Protein AF-X0WY25-F1 (afdb_monomer_lite)

Sequence (128 aa):
AGANDGMGADTLIIDNG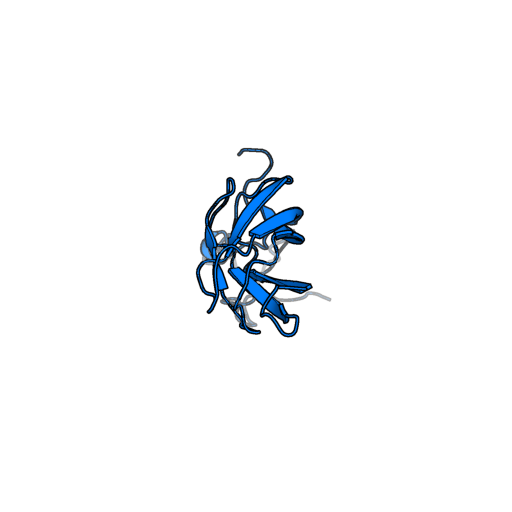GAGENVATNLATTGGSGTGCTVNIDSTDTNGVVTSVSVNQPGKNYSPGDILTITGGTGGGARVQITGLSVNPPTLQQAIVFVAPPQGEWFPVVVDYVLLTGTTVTDLIAGK

Structure (mmCIF, N/CA/C/O backbone):
data_AF-X0WY25-F1
#
_entry.id   AF-X0WY25-F1
#
loop_
_atom_site.group_PDB
_atom_site.id
_atom_site.type_symbol
_atom_site.label_atom_id
_atom_site.label_alt_id
_atom_site.label_comp_id
_atom_site.label_asym_id
_atom_site.label_entity_id
_atom_site.label_seq_id
_atom_site.pdbx_PDB_ins_code
_atom_site.Cartn_x
_atom_site.Cartn_y
_atom_site.Cartn_z
_atom_site.occupancy
_atom_site.B_iso_or_equiv
_atom_site.auth_seq_id
_atom_site.auth_comp_id
_atom_site.auth_asym_id
_atom_site.auth_atom_id
_atom_site.pdbx_PDB_model_num
ATOM 1 N N . ALA A 1 1 ? -11.645 18.041 10.932 1.00 47.53 1 ALA A N 1
ATOM 2 C CA . ALA A 1 1 ? -11.088 16.926 10.151 1.00 47.53 1 ALA A CA 1
ATOM 3 C C . ALA A 1 1 ? -11.253 17.269 8.678 1.00 47.53 1 ALA A C 1
ATOM 5 O O . ALA A 1 1 ? -12.337 17.704 8.301 1.00 47.53 1 ALA A O 1
ATOM 6 N N . GLY A 1 2 ? -10.184 17.197 7.879 1.00 53.25 2 GLY A N 1
ATOM 7 C CA . GLY A 1 2 ? -10.321 17.271 6.420 1.00 53.25 2 GLY A CA 1
ATOM 8 C C . GLY A 1 2 ? -11.093 16.052 5.909 1.00 53.25 2 GLY A C 1
ATOM 9 O O . GLY A 1 2 ? -11.217 15.068 6.633 1.00 53.25 2 GLY A O 1
ATOM 10 N N . ALA A 1 3 ? -11.600 16.108 4.679 1.00 60.59 3 ALA A N 1
ATOM 11 C CA . ALA A 1 3 ? -12.437 15.050 4.100 1.00 60.59 3 ALA A CA 1
ATOM 12 C C . ALA A 1 3 ? -11.791 13.644 4.092 1.00 60.59 3 ALA A C 1
ATOM 14 O O . ALA A 1 3 ? -12.513 12.663 3.965 1.00 60.59 3 ALA A O 1
ATOM 15 N N . ASN A 1 4 ? -10.468 13.545 4.282 1.00 69.00 4 ASN A N 1
ATOM 16 C CA . ASN A 1 4 ? -9.700 12.305 4.134 1.00 69.00 4 ASN A CA 1
ATOM 17 C C . ASN A 1 4 ? -9.032 11.825 5.43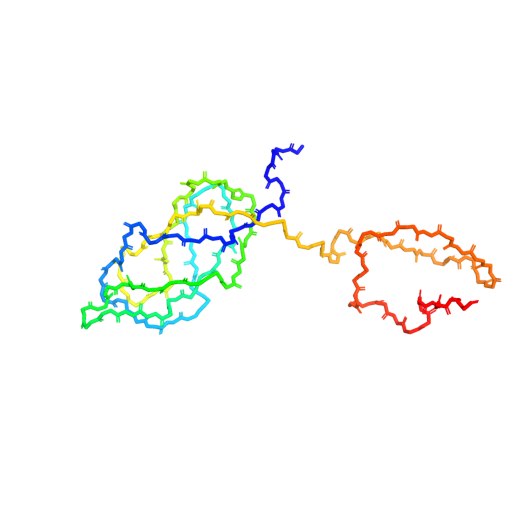9 1.00 69.00 4 ASN A C 1
ATOM 19 O O . ASN A 1 4 ? -8.122 10.998 5.394 1.00 69.00 4 ASN A O 1
ATOM 23 N N . ASP A 1 5 ? -9.432 12.356 6.600 1.00 74.69 5 ASP A N 1
ATOM 24 C CA . ASP A 1 5 ? -8.854 11.948 7.887 1.00 74.69 5 ASP A CA 1
ATOM 25 C C . ASP A 1 5 ? -9.123 10.455 8.149 1.00 74.69 5 ASP A C 1
ATOM 27 O O . ASP A 1 5 ? -10.271 10.019 8.227 1.00 74.69 5 ASP A O 1
ATOM 31 N N . GLY A 1 6 ? -8.060 9.652 8.223 1.00 81.25 6 GLY A N 1
ATOM 32 C CA . GLY A 1 6 ? -8.150 8.197 8.387 1.00 81.25 6 GLY A CA 1
ATOM 33 C C . GLY A 1 6 ? -8.359 7.393 7.098 1.00 81.25 6 GLY A C 1
ATOM 34 O O . GLY A 1 6 ? -8.433 6.165 7.178 1.00 81.25 6 GLY A O 1
ATOM 35 N N . MET A 1 7 ? -8.393 8.034 5.925 1.00 91.56 7 MET A N 1
ATOM 36 C CA . MET A 1 7 ? -8.431 7.329 4.640 1.00 91.56 7 MET A CA 1
ATOM 37 C C . MET A 1 7 ? -7.033 6.867 4.221 1.00 91.56 7 MET A C 1
ATOM 39 O O . MET A 1 7 ? -6.087 7.657 4.205 1.00 91.56 7 MET A O 1
ATOM 43 N N . GLY A 1 8 ? -6.899 5.589 3.886 1.00 95.69 8 GLY A N 1
ATOM 44 C CA . GLY A 1 8 ? -5.685 4.999 3.334 1.00 95.69 8 GLY A CA 1
ATOM 45 C C . GLY A 1 8 ? -5.837 4.635 1.855 1.00 95.69 8 GLY A C 1
ATOM 46 O O . GLY A 1 8 ? -6.943 4.637 1.311 1.00 95.69 8 GLY A O 1
ATOM 47 N N . ALA A 1 9 ? -4.714 4.338 1.204 1.00 97.12 9 ALA A N 1
ATOM 48 C CA . ALA A 1 9 ? -4.669 3.841 -0.165 1.00 97.12 9 ALA A CA 1
ATOM 49 C C . ALA A 1 9 ? -5.379 2.485 -0.275 1.00 97.12 9 ALA A C 1
ATOM 51 O O . ALA A 1 9 ? -5.168 1.611 0.562 1.00 97.12 9 ALA A O 1
ATOM 52 N N . ASP A 1 10 ? -6.181 2.304 -1.319 1.00 96.56 10 ASP A N 1
ATOM 53 C CA . ASP A 1 10 ? -6.912 1.056 -1.566 1.00 96.56 10 ASP A CA 1
ATOM 54 C C . ASP A 1 10 ? -6.664 0.553 -2.989 1.00 96.56 10 ASP A C 1
ATOM 56 O O . ASP A 1 10 ? -6.089 -0.510 -3.207 1.00 96.56 10 ASP A O 1
ATOM 60 N N . THR A 1 11 ? -6.994 1.382 -3.982 1.00 96.94 11 THR A N 1
ATOM 61 C CA . THR A 1 11 ? -6.738 1.069 -5.391 1.00 96.94 11 THR A CA 1
ATOM 62 C C . THR A 1 11 ? -5.566 1.884 -5.916 1.00 96.94 11 THR A C 1
ATOM 64 O O . THR A 1 11 ? -5.557 3.117 -5.825 1.00 96.94 11 THR A O 1
ATOM 67 N N . LEU A 1 12 ? -4.601 1.187 -6.512 1.00 98.25 12 LEU A N 1
ATOM 68 C CA . LEU A 1 12 ? -3.423 1.762 -7.148 1.00 98.25 12 LEU A CA 1
ATOM 69 C C . LEU A 1 12 ? -3.448 1.499 -8.651 1.00 98.25 12 LEU A C 1
ATOM 71 O O . LEU A 1 12 ? -3.856 0.429 -9.097 1.00 98.25 12 LEU A O 1
ATOM 75 N N . ILE A 1 13 ? -2.945 2.459 -9.419 1.00 98.19 13 ILE A N 1
ATOM 76 C CA . ILE A 1 13 ? -2.541 2.247 -10.809 1.00 98.19 13 ILE A CA 1
ATOM 77 C C . ILE A 1 13 ? -1.053 2.554 -10.948 1.00 98.19 13 ILE A C 1
ATOM 79 O O . ILE A 1 13 ? -0.519 3.404 -10.236 1.00 98.19 13 ILE A O 1
ATOM 83 N N . ILE A 1 14 ? -0.371 1.867 -11.859 1.00 98.31 14 ILE A N 1
ATOM 84 C CA . ILE A 1 14 ? 1.044 2.122 -12.133 1.00 98.31 14 ILE A CA 1
ATOM 85 C C . ILE A 1 14 ? 1.142 3.384 -12.998 1.00 98.31 14 ILE A C 1
ATOM 87 O O . ILE A 1 14 ? 0.683 3.390 -14.137 1.00 98.31 14 ILE A O 1
ATOM 91 N N . ASP A 1 15 ? 1.734 4.444 -12.445 1.00 98.25 15 ASP A N 1
ATOM 92 C CA . ASP A 1 15 ? 2.049 5.692 -13.162 1.00 98.25 15 ASP A CA 1
ATOM 93 C C . ASP A 1 15 ? 3.350 5.532 -13.962 1.00 98.25 15 ASP A C 1
ATOM 95 O O . ASP A 1 15 ? 3.458 5.944 -15.116 1.00 98.25 15 ASP A O 1
ATOM 99 N N . ASN A 1 16 ? 4.340 4.870 -13.355 1.00 98.06 16 ASN A N 1
ATOM 100 C CA . ASN A 1 16 ? 5.598 4.508 -13.993 1.00 98.06 16 ASN A CA 1
ATOM 101 C C . ASN A 1 16 ? 6.109 3.185 -13.413 1.00 98.06 16 ASN A C 1
ATOM 103 O O . ASN A 1 16 ? 6.254 3.060 -12.200 1.00 98.06 16 ASN A O 1
ATOM 107 N N . GLY A 1 17 ? 6.417 2.207 -14.265 1.00 97.25 17 GLY A N 1
ATOM 108 C CA . GLY A 1 17 ? 6.921 0.904 -13.825 1.00 97.25 17 GLY A CA 1
ATOM 109 C C . GLY A 1 17 ? 8.384 0.904 -13.360 1.00 97.25 17 GLY A C 1
ATOM 110 O O . GLY A 1 17 ? 8.829 -0.091 -12.800 1.00 97.25 17 GLY A O 1
ATOM 111 N N . GLY A 1 18 ? 9.137 1.988 -13.566 1.00 97.12 18 GLY A N 1
ATOM 112 C CA . GLY A 1 18 ? 10.563 2.041 -13.235 1.00 97.12 18 GLY A CA 1
ATOM 113 C C . GLY A 1 18 ? 11.404 1.082 -14.083 1.00 97.12 18 GLY A C 1
ATOM 114 O O . GLY A 1 18 ? 11.011 0.709 -15.189 1.00 97.12 18 GLY A O 1
ATOM 115 N N . ALA A 1 19 ? 12.580 0.710 -13.575 1.00 96.38 19 ALA A N 1
ATOM 116 C CA . ALA A 1 19 ? 13.446 -0.306 -14.171 1.00 96.38 19 ALA A CA 1
ATOM 117 C C . ALA A 1 19 ? 14.310 -0.992 -13.104 1.00 96.38 19 ALA A C 1
ATOM 119 O O . ALA A 1 19 ? 14.687 -0.364 -12.112 1.00 96.38 19 ALA A O 1
ATOM 120 N N . GLY A 1 20 ? 14.677 -2.256 -13.342 1.00 97.38 20 GLY A N 1
ATOM 121 C CA . GLY A 1 20 ? 15.534 -3.035 -12.437 1.00 97.38 20 GLY A CA 1
ATOM 122 C C . GLY A 1 20 ? 14.867 -3.461 -11.124 1.00 97.38 20 GLY A C 1
ATOM 123 O O . GLY A 1 20 ? 15.557 -3.849 -10.179 1.00 97.38 20 GLY A O 1
ATOM 124 N N . GLU A 1 21 ? 13.541 -3.371 -11.042 1.00 97.81 21 GLU A N 1
ATOM 125 C CA . GLU A 1 21 ? 12.785 -3.832 -9.885 1.00 97.81 21 GLU A CA 1
ATOM 126 C C . GLU A 1 21 ? 12.628 -5.356 -9.889 1.00 97.81 21 GLU A C 1
ATOM 128 O O . GLU A 1 21 ? 12.497 -5.996 -10.936 1.00 97.81 21 GLU A O 1
ATOM 133 N N . ASN A 1 22 ? 12.559 -5.923 -8.688 1.00 97.62 22 ASN A N 1
ATOM 134 C CA . ASN A 1 22 ? 12.209 -7.315 -8.444 1.00 97.62 22 ASN A CA 1
ATOM 135 C C . ASN A 1 22 ? 10.899 -7.398 -7.652 1.00 97.62 22 ASN A C 1
ATOM 137 O O . ASN A 1 22 ? 10.532 -6.470 -6.929 1.00 97.62 22 ASN A O 1
ATOM 141 N N . VAL A 1 23 ? 10.231 -8.552 -7.733 1.00 97.94 23 VAL A N 1
ATOM 142 C CA . VAL A 1 23 ? 9.112 -8.889 -6.843 1.00 97.94 23 VAL A CA 1
ATOM 143 C C . VAL A 1 23 ? 9.582 -8.808 -5.396 1.00 97.94 23 VAL A C 1
ATOM 145 O O . VAL A 1 23 ? 10.552 -9.463 -5.006 1.00 97.94 23 VAL A O 1
ATOM 148 N N . ALA A 1 24 ? 8.897 -7.988 -4.609 1.00 97.81 24 ALA A N 1
ATOM 149 C CA . ALA A 1 24 ? 9.235 -7.739 -3.220 1.00 97.81 24 ALA A CA 1
ATOM 150 C C . ALA A 1 24 ? 8.022 -7.192 -2.463 1.00 97.81 24 ALA A C 1
ATOM 152 O O . ALA A 1 24 ? 7.090 -6.641 -3.051 1.00 97.81 24 ALA A O 1
ATOM 153 N N . THR A 1 25 ? 8.042 -7.346 -1.143 1.00 98.19 25 THR A N 1
ATOM 154 C CA . THR A 1 25 ? 6.916 -7.005 -0.269 1.00 98.19 25 THR A CA 1
ATOM 155 C C . THR A 1 25 ? 7.274 -5.918 0.730 1.00 98.19 25 THR A C 1
ATOM 157 O O . THR A 1 25 ? 8.434 -5.799 1.123 1.00 98.19 25 THR A O 1
ATOM 160 N N . ASN A 1 26 ? 6.263 -5.202 1.227 1.00 97.62 26 ASN A N 1
ATOM 161 C CA . ASN A 1 26 ? 6.408 -4.180 2.267 1.00 97.62 26 ASN A CA 1
ATOM 162 C C . ASN A 1 26 ? 7.420 -3.076 1.899 1.00 97.62 26 ASN A C 1
ATOM 164 O O . ASN A 1 26 ? 8.233 -2.640 2.717 1.00 97.62 26 ASN A O 1
ATOM 168 N N . LEU A 1 27 ? 7.372 -2.623 0.649 1.00 97.88 27 LEU A N 1
ATOM 169 C CA . LEU A 1 27 ? 8.222 -1.556 0.146 1.00 97.88 27 LEU A CA 1
ATOM 170 C C . LEU A 1 27 ? 7.658 -0.212 0.591 1.00 97.88 27 LEU A C 1
ATOM 172 O O . LEU A 1 27 ? 6.491 0.102 0.345 1.00 97.88 27 LEU A O 1
ATOM 176 N N . ALA A 1 28 ? 8.495 0.586 1.247 1.00 97.75 28 ALA A N 1
ATOM 177 C CA . ALA A 1 28 ? 8.127 1.936 1.640 1.00 97.75 28 ALA A CA 1
ATOM 178 C C . ALA A 1 28 ? 7.852 2.813 0.412 1.00 97.75 28 ALA A C 1
ATOM 180 O O . ALA A 1 28 ? 8.458 2.640 -0.652 1.00 97.75 28 ALA A O 1
ATOM 181 N N . THR A 1 29 ? 6.956 3.779 0.598 1.00 97.62 29 THR A N 1
ATOM 182 C CA . THR A 1 29 ? 6.639 4.791 -0.405 1.00 97.62 29 THR A CA 1
ATOM 183 C C . THR A 1 29 ? 6.842 6.202 0.138 1.00 97.62 29 THR A C 1
ATOM 185 O O . THR A 1 29 ? 6.828 6.434 1.349 1.00 97.62 29 THR A O 1
ATOM 188 N N . THR A 1 30 ? 7.036 7.158 -0.768 1.00 97.31 30 THR A N 1
ATOM 189 C CA . THR A 1 30 ? 7.130 8.596 -0.465 1.00 97.31 30 THR A CA 1
ATOM 190 C C . THR A 1 30 ? 6.319 9.409 -1.474 1.00 97.31 30 THR A C 1
ATOM 192 O O . THR A 1 30 ? 6.059 8.933 -2.578 1.00 97.31 30 THR A O 1
ATOM 195 N N . GLY A 1 31 ? 5.932 10.637 -1.119 1.00 96.81 31 GLY A N 1
ATOM 196 C CA . GLY A 1 31 ? 5.050 11.479 -1.939 1.00 96.81 31 GLY A CA 1
ATOM 197 C C . GLY A 1 31 ? 3.586 11.432 -1.487 1.00 96.81 31 GLY A C 1
ATOM 198 O O . GLY A 1 31 ? 3.267 10.824 -0.466 1.00 96.81 31 GLY A O 1
ATOM 199 N N . GLY A 1 32 ? 2.708 12.088 -2.251 1.00 96.12 32 GLY A N 1
ATOM 200 C CA . GLY A 1 32 ? 1.287 12.260 -1.916 1.00 96.12 32 GLY A CA 1
ATOM 201 C C . GLY A 1 32 ? 1.029 13.177 -0.712 1.00 96.12 32 GLY A C 1
ATOM 202 O O . GLY A 1 32 ? 1.954 13.781 -0.164 1.00 96.12 32 GLY A O 1
ATOM 203 N N . SER A 1 33 ? -0.241 13.293 -0.302 1.00 95.50 33 SER A N 1
ATOM 204 C CA . SER A 1 33 ? -0.641 14.061 0.888 1.00 95.50 33 SER A CA 1
ATOM 205 C C . SER A 1 33 ? -0.568 13.260 2.191 1.00 95.50 33 SER A C 1
ATOM 207 O O . SER A 1 33 ? -0.535 13.845 3.274 1.00 95.50 33 SER A O 1
ATOM 209 N N . GLY A 1 34 ? -0.590 11.930 2.090 1.00 94.62 34 GLY A N 1
ATOM 210 C CA . GLY A 1 34 ? -0.635 11.014 3.225 1.00 94.62 34 GLY A CA 1
ATOM 211 C C . GLY A 1 34 ? 0.730 10.506 3.684 1.00 94.62 34 GLY A C 1
ATOM 212 O O . GLY A 1 34 ? 1.785 10.906 3.197 1.00 94.62 34 GLY A O 1
ATOM 213 N N . THR A 1 35 ? 0.707 9.587 4.649 1.00 95.00 35 THR A N 1
ATOM 214 C CA . THR A 1 35 ? 1.914 8.932 5.173 1.00 95.00 35 THR A CA 1
ATOM 215 C C . THR A 1 35 ? 1.680 7.452 5.467 1.00 95.00 35 THR A C 1
ATOM 217 O O . THR A 1 35 ? 0.553 7.016 5.712 1.00 95.00 35 THR A O 1
ATOM 220 N N . GLY A 1 36 ? 2.766 6.675 5.482 1.00 95.31 36 GLY A N 1
ATOM 221 C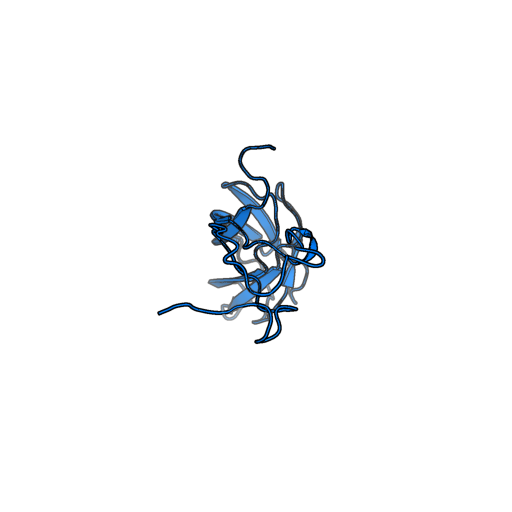 CA . GLY A 1 36 ? 2.759 5.291 5.962 1.00 95.31 36 GLY A CA 1
ATOM 222 C C . GLY A 1 36 ? 2.199 4.253 4.988 1.00 95.31 36 GLY A C 1
ATOM 223 O O . GLY A 1 36 ? 1.934 3.136 5.420 1.00 95.31 36 GLY A O 1
ATOM 224 N N . CYS A 1 37 ? 2.002 4.589 3.707 1.00 97.12 37 CYS A N 1
ATOM 225 C CA . CYS A 1 37 ? 1.670 3.581 2.702 1.00 97.12 37 CYS A CA 1
ATOM 226 C C . CYS A 1 37 ? 2.893 2.700 2.405 1.00 97.12 37 CYS A C 1
ATOM 228 O O . CYS A 1 37 ? 3.993 3.208 2.148 1.00 97.12 37 CYS A O 1
ATOM 230 N N . THR A 1 38 ? 2.694 1.383 2.402 1.00 97.94 38 THR A N 1
ATOM 231 C CA . THR A 1 38 ? 3.651 0.423 1.845 1.00 97.94 38 THR A CA 1
ATOM 232 C C . THR A 1 38 ? 2.971 -0.440 0.797 1.00 97.94 38 THR A C 1
ATOM 234 O O . THR A 1 38 ? 1.778 -0.739 0.887 1.00 97.94 38 THR A O 1
ATOM 237 N N . VAL A 1 39 ? 3.734 -0.842 -0.213 1.00 98.38 39 VAL A N 1
ATOM 238 C CA . VAL A 1 39 ? 3.232 -1.605 -1.362 1.00 98.38 39 VAL A CA 1
ATOM 239 C C . VAL A 1 39 ? 4.032 -2.883 -1.558 1.00 98.38 39 VAL A C 1
ATOM 241 O O . VAL A 1 39 ? 5.166 -3.000 -1.089 1.00 98.38 39 VAL A O 1
ATOM 244 N N . ASN A 1 40 ? 3.448 -3.831 -2.276 1.00 98.44 40 ASN A N 1
ATOM 245 C CA . ASN A 1 40 ? 4.169 -4.950 -2.860 1.00 98.44 40 ASN A CA 1
ATOM 246 C C . ASN A 1 40 ? 4.311 -4.721 -4.366 1.00 98.44 40 ASN A C 1
ATOM 248 O O . ASN A 1 40 ? 3.413 -4.175 -5.009 1.00 98.44 40 ASN A O 1
ATOM 252 N N . ILE A 1 41 ? 5.433 -5.167 -4.921 1.00 98.44 41 ILE A N 1
ATOM 253 C CA . ILE A 1 41 ? 5.585 -5.388 -6.359 1.00 98.44 41 ILE A CA 1
ATOM 254 C C . ILE A 1 41 ? 5.252 -6.858 -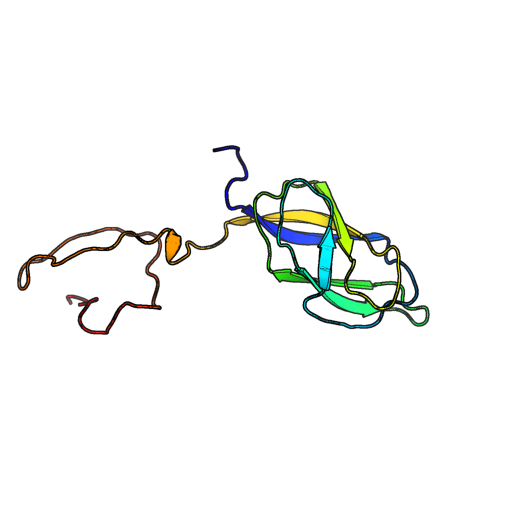6.587 1.00 98.44 41 ILE A C 1
ATOM 256 O O . ILE A 1 41 ? 6.018 -7.721 -6.162 1.00 98.44 41 ILE A O 1
ATOM 260 N N . ASP A 1 42 ? 4.116 -7.143 -7.225 1.00 98.44 42 ASP A N 1
ATOM 261 C CA . ASP A 1 42 ? 3.643 -8.522 -7.412 1.00 98.44 42 ASP A CA 1
ATOM 262 C C . ASP A 1 42 ? 4.247 -9.165 -8.667 1.00 98.44 42 ASP A C 1
ATOM 264 O O . ASP A 1 42 ? 4.441 -10.380 -8.719 1.00 98.44 42 ASP A O 1
ATOM 268 N N . SER A 1 43 ? 4.565 -8.356 -9.685 1.00 98.44 43 SER A N 1
ATOM 269 C CA . SER A 1 43 ? 5.215 -8.824 -10.910 1.00 98.44 43 SER A CA 1
ATOM 270 C C . SER A 1 43 ? 6.019 -7.735 -11.614 1.00 98.44 43 SER A C 1
ATOM 272 O O . SER A 1 43 ? 5.683 -6.547 -11.572 1.00 98.44 43 SER A O 1
ATOM 274 N N . THR A 1 44 ? 7.060 -8.172 -12.321 1.00 98.50 44 THR A N 1
ATOM 275 C CA . THR A 1 44 ? 7.889 -7.346 -13.203 1.00 98.50 44 THR A CA 1
ATOM 276 C C . THR A 1 44 ? 8.090 -8.032 -14.556 1.00 98.50 44 THR A C 1
ATOM 278 O O . THR A 1 44 ? 7.868 -9.239 -14.691 1.00 98.50 44 THR A O 1
ATOM 281 N N . ASP A 1 45 ? 8.452 -7.265 -15.584 1.00 97.94 45 ASP A N 1
ATOM 282 C CA . ASP A 1 45 ? 8.907 -7.813 -16.865 1.00 97.94 45 ASP A CA 1
ATOM 283 C C . ASP A 1 45 ? 10.383 -8.267 -16.803 1.00 97.94 45 ASP A C 1
ATOM 285 O O . ASP A 1 45 ? 11.051 -8.175 -15.772 1.00 97.94 45 ASP A O 1
ATOM 289 N N . THR A 1 46 ? 10.931 -8.742 -17.925 1.00 96.88 46 THR A N 1
ATOM 290 C CA . THR A 1 46 ? 12.331 -9.204 -17.999 1.00 96.88 46 THR A CA 1
ATOM 291 C C . THR A 1 46 ? 13.375 -8.111 -17.761 1.00 96.88 46 THR A C 1
ATOM 293 O O . THR A 1 46 ? 14.535 -8.433 -17.522 1.00 96.88 46 THR A O 1
ATOM 296 N N . ASN A 1 47 ? 12.993 -6.836 -17.845 1.00 95.56 47 ASN A N 1
ATOM 297 C CA . ASN A 1 47 ? 13.860 -5.685 -17.599 1.00 95.56 47 ASN A CA 1
ATOM 298 C C . ASN A 1 47 ? 13.658 -5.099 -16.188 1.00 95.56 47 ASN A C 1
ATOM 300 O O . ASN A 1 47 ? 14.268 -4.082 -15.845 1.00 95.56 47 ASN A O 1
ATOM 304 N N . GLY A 1 48 ? 12.801 -5.716 -15.369 1.00 97.12 48 GLY A N 1
ATOM 305 C CA . GLY A 1 48 ? 12.453 -5.216 -14.045 1.00 97.12 48 GLY A CA 1
ATOM 306 C C . GLY A 1 48 ? 11.517 -4.006 -14.077 1.00 97.12 48 GLY A C 1
ATOM 307 O O . GLY A 1 48 ? 11.544 -3.200 -13.152 1.00 97.12 48 GLY A O 1
ATOM 308 N N . VAL A 1 49 ? 10.722 -3.831 -15.137 1.00 98.31 49 VAL A N 1
ATOM 309 C CA . VAL A 1 49 ? 9.624 -2.854 -15.163 1.00 98.31 49 VAL A CA 1
ATOM 310 C C . VAL A 1 49 ? 8.441 -3.451 -14.412 1.00 98.31 49 VAL A C 1
ATOM 312 O O . VAL A 1 49 ? 7.997 -4.556 -14.727 1.00 98.31 49 VAL A O 1
ATOM 315 N N . VAL A 1 50 ? 7.913 -2.732 -13.426 1.00 98.44 50 VAL A N 1
ATOM 316 C CA . VAL A 1 50 ? 6.763 -3.174 -12.628 1.00 98.44 50 VAL A CA 1
ATOM 317 C C . VAL A 1 50 ? 5.506 -3.263 -13.490 1.00 98.44 50 VAL A C 1
ATOM 319 O O . VAL A 1 50 ? 5.148 -2.310 -14.182 1.00 98.44 50 VAL A O 1
ATOM 322 N N . THR A 1 51 ? 4.828 -4.411 -13.426 1.00 98.44 51 THR A N 1
ATOM 323 C CA . THR A 1 51 ? 3.595 -4.701 -14.181 1.00 98.44 51 THR A CA 1
ATOM 324 C C . THR A 1 51 ? 2.382 -4.952 -13.288 1.00 98.44 51 THR A C 1
ATOM 326 O O . THR A 1 51 ? 1.256 -4.806 -13.757 1.00 98.44 51 THR A O 1
ATOM 329 N N . SER A 1 52 ? 2.590 -5.270 -12.005 1.00 98.38 52 SER A N 1
ATOM 330 C CA . SER A 1 52 ? 1.526 -5.380 -11.001 1.00 98.38 52 SER A CA 1
ATOM 331 C C . SER A 1 52 ? 2.013 -4.924 -9.631 1.00 98.38 52 SER A C 1
ATOM 333 O O . SER A 1 52 ? 3.156 -5.188 -9.245 1.00 98.38 52 SER A O 1
ATOM 335 N N . VAL A 1 53 ? 1.121 -4.262 -8.897 1.00 98.44 53 VAL A N 1
ATOM 336 C CA . VAL A 1 53 ? 1.334 -3.787 -7.528 1.00 98.44 53 VAL A CA 1
ATOM 337 C C . VAL A 1 53 ? 0.090 -4.017 -6.684 1.00 98.44 53 VAL A C 1
ATOM 339 O O . VAL A 1 53 ? -1.036 -3.900 -7.173 1.00 98.44 53 VAL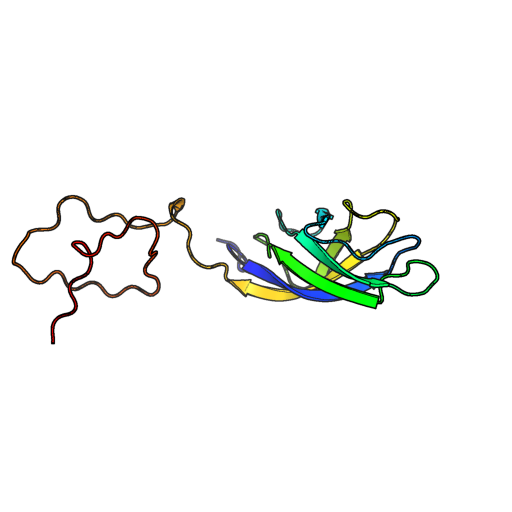 A O 1
ATOM 342 N N . SER A 1 54 ? 0.301 -4.239 -5.393 1.00 98.25 54 SER A N 1
ATOM 343 C CA . SER A 1 54 ? -0.764 -4.348 -4.403 1.00 98.25 54 SER A CA 1
ATOM 344 C C . SER A 1 54 ? -0.449 -3.499 -3.172 1.00 98.25 54 SER A C 1
ATOM 346 O O . SER A 1 54 ? 0.714 -3.259 -2.831 1.00 98.25 54 SER A O 1
ATOM 348 N N . VAL A 1 55 ? -1.489 -3.000 -2.501 1.00 98.06 55 VAL A N 1
ATOM 349 C CA . VAL A 1 55 ? -1.333 -2.285 -1.228 1.00 98.06 55 VAL A CA 1
ATOM 350 C C . VAL A 1 55 ? -1.003 -3.299 -0.134 1.00 98.06 55 VAL A C 1
ATOM 352 O O . VAL A 1 55 ? -1.746 -4.255 0.071 1.00 98.06 55 VAL A O 1
ATOM 355 N N . ASN A 1 56 ? 0.093 -3.078 0.594 1.00 97.56 56 ASN A N 1
ATOM 356 C CA . ASN A 1 56 ? 0.468 -3.891 1.753 1.00 97.56 56 ASN A CA 1
ATOM 357 C C . ASN A 1 56 ? 0.045 -3.230 3.069 1.00 97.56 56 ASN A C 1
ATOM 359 O O . ASN A 1 56 ? -0.537 -3.872 3.940 1.00 97.56 56 ASN A O 1
ATOM 363 N N . GLN A 1 57 ? 0.320 -1.932 3.208 1.00 96.25 57 GLN A N 1
ATOM 364 C CA . GLN A 1 57 ? -0.242 -1.098 4.265 1.00 96.25 57 GLN A CA 1
ATOM 365 C C . GLN A 1 57 ? -0.845 0.149 3.626 1.00 96.25 57 GLN A C 1
ATOM 367 O O . GLN A 1 57 ? -0.137 0.853 2.908 1.00 96.25 57 GLN A O 1
ATOM 372 N N . PRO A 1 58 ? -2.121 0.462 3.894 1.00 95.81 58 PRO A N 1
ATOM 373 C CA . PRO A 1 58 ? -2.818 1.542 3.200 1.00 95.81 58 PRO A CA 1
ATOM 374 C C . PRO A 1 58 ? -2.321 2.938 3.619 1.00 95.81 58 PRO A C 1
ATOM 376 O O . PRO A 1 58 ? -2.546 3.923 2.917 1.00 95.81 58 PRO A O 1
ATOM 379 N N . GLY A 1 59 ? -1.625 3.055 4.755 1.00 95.38 59 GLY A N 1
ATOM 380 C CA . GLY A 1 59 ? -1.235 4.346 5.321 1.00 95.38 59 GLY A CA 1
ATOM 381 C C . GLY A 1 59 ? -2.450 5.215 5.656 1.00 95.38 59 GLY A C 1
ATOM 382 O O . GLY A 1 59 ? -3.545 4.693 5.851 1.00 95.38 59 GLY A O 1
ATOM 383 N N . LYS A 1 60 ? -2.275 6.531 5.802 1.00 93.88 60 LYS A N 1
ATOM 384 C CA . LYS A 1 60 ? -3.336 7.458 6.239 1.00 93.88 60 LYS A CA 1
ATOM 385 C C . LYS A 1 60 ? -3.239 8.812 5.544 1.00 93.88 60 LYS A C 1
ATOM 387 O O . LYS A 1 60 ? -2.138 9.274 5.253 1.00 93.88 60 LYS A O 1
ATOM 392 N N . ASN A 1 61 ? -4.385 9.478 5.422 1.00 93.81 61 ASN A N 1
ATOM 393 C CA . ASN A 1 61 ? -4.567 10.853 4.951 1.00 93.81 61 ASN A CA 1
ATOM 394 C C . ASN A 1 61 ? -4.160 11.074 3.487 1.00 93.81 61 ASN A C 1
ATOM 396 O O . ASN A 1 61 ? -3.702 12.155 3.110 1.00 93.81 61 ASN A O 1
ATOM 400 N N . TYR A 1 62 ? -4.330 10.039 2.666 1.00 95.69 62 TYR A N 1
ATOM 401 C CA . TYR A 1 62 ? -4.153 10.139 1.221 1.00 95.69 62 TYR A CA 1
ATOM 402 C C . TYR A 1 62 ? -5.394 10.721 0.545 1.00 95.69 62 TYR A C 1
ATOM 404 O O . TYR A 1 62 ? -6.497 10.689 1.090 1.00 95.69 62 TYR A O 1
ATOM 412 N N . SER A 1 63 ? -5.198 11.248 -0.659 1.00 94.81 63 SER A N 1
ATOM 413 C CA . SER A 1 63 ? -6.248 11.791 -1.520 1.00 94.81 63 SER A CA 1
ATOM 414 C C . SER A 1 63 ? -6.255 11.064 -2.870 1.00 94.81 63 SER A C 1
ATOM 416 O O . SER A 1 63 ? -5.192 10.637 -3.331 1.00 94.81 63 SER A O 1
ATOM 418 N N . PRO A 1 64 ? -7.410 10.922 -3.553 1.00 95.31 64 PRO A N 1
ATOM 419 C CA . PRO A 1 64 ? -7.412 10.396 -4.911 1.00 95.31 64 PRO A CA 1
ATOM 420 C C . PRO A 1 64 ? -6.559 11.298 -5.806 1.00 95.31 64 PRO A C 1
ATOM 422 O O . PRO A 1 64 ? -6.672 12.522 -5.761 1.00 95.31 64 PRO A O 1
ATOM 425 N N . GLY A 1 65 ? -5.702 10.686 -6.612 1.00 96.88 65 GLY A N 1
ATOM 426 C CA . GLY A 1 65 ? -4.754 11.370 -7.478 1.00 96.88 65 GLY A CA 1
ATOM 427 C C . GLY A 1 65 ? -3.345 11.513 -6.902 1.00 96.88 65 GLY A C 1
ATOM 428 O O . GLY A 1 65 ? -2.446 11.859 -7.667 1.00 96.88 65 GLY A O 1
ATOM 429 N N . ASP A 1 66 ? -3.128 11.209 -5.617 1.00 98.12 66 ASP A N 1
ATOM 430 C CA . ASP A 1 66 ? -1.793 11.209 -5.013 1.00 98.12 66 ASP A CA 1
ATOM 431 C C . ASP A 1 66 ? -0.849 10.251 -5.749 1.00 98.12 66 ASP A C 1
ATOM 433 O O . ASP A 1 66 ? -1.187 9.090 -5.988 1.00 98.12 66 ASP A O 1
ATOM 437 N N . ILE A 1 67 ? 0.352 10.733 -6.074 1.00 98.38 67 ILE A N 1
ATOM 438 C CA . ILE A 1 67 ? 1.410 9.936 -6.703 1.00 98.38 67 ILE A CA 1
ATOM 439 C C . ILE A 1 67 ? 2.452 9.576 -5.650 1.00 98.38 67 ILE A C 1
ATOM 441 O O . ILE A 1 67 ? 3.034 10.454 -5.005 1.00 98.38 67 ILE A O 1
ATOM 445 N N . LEU A 1 68 ? 2.711 8.279 -5.518 1.00 98.44 68 LEU A N 1
ATOM 446 C CA . LEU A 1 68 ? 3.692 7.716 -4.604 1.00 98.44 68 LEU A CA 1
ATOM 447 C C . LEU A 1 68 ? 4.869 7.125 -5.378 1.00 98.44 68 LEU A C 1
ATOM 449 O O . LEU A 1 68 ? 4.685 6.390 -6.344 1.00 98.44 68 LEU A O 1
ATOM 453 N N . THR A 1 69 ? 6.085 7.415 -4.926 1.00 98.25 69 THR A N 1
ATOM 454 C CA . THR A 1 69 ? 7.321 6.779 -5.398 1.00 98.25 69 THR A CA 1
ATOM 455 C C . THR A 1 69 ? 7.675 5.616 -4.487 1.00 98.25 69 THR A C 1
ATOM 457 O O . THR A 1 69 ? 7.712 5.788 -3.268 1.00 98.25 69 THR A O 1
ATOM 460 N N . ILE A 1 70 ? 7.961 4.451 -5.068 1.00 97.81 70 ILE A N 1
ATOM 461 C CA . ILE A 1 70 ? 8.411 3.262 -4.337 1.00 97.81 70 ILE A CA 1
ATOM 462 C C . ILE A 1 70 ? 9.911 3.415 -4.056 1.00 97.81 70 ILE A C 1
ATOM 464 O O . ILE A 1 70 ? 10.698 3.589 -4.981 1.00 97.81 70 ILE A O 1
ATOM 468 N N . THR A 1 71 ? 10.315 3.384 -2.783 1.00 95.00 71 THR A N 1
ATOM 469 C CA . THR A 1 71 ? 11.710 3.645 -2.367 1.00 95.00 71 THR A CA 1
ATOM 470 C C . THR A 1 71 ? 12.407 2.435 -1.747 1.00 95.00 71 THR A C 1
ATOM 472 O O . THR A 1 71 ? 13.593 2.511 -1.447 1.00 95.00 71 THR A O 1
ATOM 475 N N . GLY A 1 72 ? 11.681 1.339 -1.505 1.00 85.38 72 GLY A N 1
ATOM 476 C CA . GLY A 1 72 ? 12.224 0.113 -0.903 1.00 85.38 72 GLY A CA 1
ATOM 477 C C . GLY A 1 72 ? 12.691 -0.957 -1.897 1.00 85.38 72 GLY A C 1
ATOM 478 O O . GLY A 1 72 ? 13.144 -2.009 -1.454 1.00 85.38 72 GLY A O 1
ATOM 479 N N . GLY A 1 73 ? 12.511 -0.729 -3.203 1.00 89.62 73 GLY A N 1
ATOM 480 C CA . GLY A 1 73 ? 12.786 -1.698 -4.268 1.00 89.62 73 GLY A CA 1
ATOM 481 C C . GLY A 1 73 ? 14.273 -1.865 -4.602 1.00 89.62 73 GLY A C 1
ATOM 482 O O . GLY A 1 73 ? 15.134 -1.171 -4.061 1.00 89.62 73 GLY A O 1
ATOM 483 N N . THR A 1 74 ? 14.579 -2.813 -5.491 1.00 93.56 74 THR A N 1
ATOM 484 C CA . THR A 1 74 ? 15.948 -3.050 -5.994 1.00 93.56 74 THR A CA 1
ATOM 485 C C . THR A 1 74 ? 16.316 -2.131 -7.152 1.00 93.56 74 THR A C 1
ATOM 487 O O . THR A 1 74 ? 17.501 -1.949 -7.433 1.00 93.56 74 THR A O 1
ATOM 490 N N . GLY A 1 75 ? 15.305 -1.603 -7.839 1.00 93.31 75 GLY A N 1
ATOM 491 C CA . GLY A 1 75 ? 15.441 -0.736 -8.992 1.00 93.31 75 GLY A CA 1
ATOM 492 C C . GLY A 1 75 ? 15.265 0.735 -8.639 1.00 93.31 75 GLY A C 1
ATOM 493 O O . GLY A 1 75 ? 15.550 1.182 -7.525 1.00 93.31 75 GLY A O 1
ATOM 494 N N . GLY A 1 76 ? 14.828 1.511 -9.628 1.00 92.38 76 GLY A N 1
ATOM 495 C CA . GLY A 1 76 ? 14.523 2.917 -9.420 1.00 92.38 76 GLY A CA 1
ATOM 496 C C . GLY A 1 76 ? 13.430 3.455 -10.332 1.00 92.38 76 GLY A C 1
ATOM 497 O O . GLY A 1 76 ? 13.259 3.040 -11.479 1.00 92.38 76 GLY A O 1
ATOM 498 N N . GLY A 1 77 ? 12.725 4.464 -9.820 1.00 93.62 77 GLY A N 1
ATOM 499 C CA . GLY A 1 77 ? 11.788 5.276 -10.594 1.00 93.62 77 GLY A CA 1
ATOM 500 C C . GLY A 1 77 ? 10.361 4.738 -10.677 1.00 93.62 77 GLY A C 1
ATOM 501 O O . GLY A 1 77 ? 9.533 5.402 -11.304 1.00 93.62 77 GLY A O 1
ATOM 502 N N . ALA A 1 78 ? 10.056 3.605 -10.036 1.00 98.06 78 ALA A N 1
ATOM 503 C CA . ALA A 1 78 ? 8.700 3.077 -9.969 1.00 98.06 78 ALA A CA 1
ATOM 504 C C . ALA A 1 78 ? 7.771 4.008 -9.165 1.00 98.06 78 ALA A C 1
ATOM 506 O O . ALA A 1 78 ? 8.091 4.444 -8.052 1.00 98.06 78 ALA A O 1
ATOM 507 N N . ARG A 1 79 ? 6.610 4.327 -9.744 1.00 98.44 79 ARG A N 1
ATOM 508 C CA . ARG A 1 79 ? 5.582 5.204 -9.179 1.00 98.44 79 ARG A CA 1
ATOM 509 C C . ARG A 1 79 ? 4.189 4.638 -9.393 1.00 98.44 79 ARG A C 1
ATOM 511 O O . ARG A 1 79 ? 3.884 4.069 -10.440 1.00 98.44 79 ARG A O 1
ATOM 518 N N . VAL A 1 80 ? 3.329 4.870 -8.413 1.00 98.62 80 VAL A N 1
ATOM 519 C CA . VAL A 1 80 ? 1.919 4.480 -8.435 1.00 98.62 80 VAL A CA 1
ATOM 520 C C . VAL A 1 80 ? 1.047 5.683 -8.115 1.00 98.62 80 VAL A C 1
ATOM 522 O O . VAL A 1 80 ? 1.434 6.537 -7.320 1.00 98.62 80 VAL A O 1
ATOM 525 N N . GLN A 1 81 ? -0.134 5.747 -8.715 1.00 98.62 81 GLN A N 1
ATOM 526 C CA . GLN A 1 81 ? -1.151 6.737 -8.394 1.00 98.62 81 GLN A CA 1
ATOM 527 C C . GLN A 1 81 ? -2.280 6.079 -7.601 1.00 98.62 81 GLN A C 1
ATOM 529 O O . GLN A 1 81 ? -2.786 5.020 -7.979 1.00 98.62 81 GLN A O 1
ATOM 534 N N . ILE A 1 82 ? -2.700 6.723 -6.516 1.00 98.25 82 ILE A N 1
ATOM 535 C CA . ILE A 1 82 ? -3.874 6.314 -5.748 1.00 98.25 82 ILE A CA 1
ATOM 536 C C . ILE A 1 82 ? -5.125 6.748 -6.508 1.00 98.25 82 ILE A C 1
ATOM 538 O O . ILE A 1 82 ? -5.318 7.931 -6.779 1.00 98.25 82 ILE A O 1
ATOM 542 N N . THR A 1 83 ? -6.001 5.801 -6.827 1.00 97.44 83 THR A N 1
ATOM 543 C CA . THR A 1 83 ? -7.288 6.070 -7.496 1.00 97.44 83 THR A CA 1
ATOM 544 C C . THR A 1 83 ? -8.487 5.757 -6.611 1.00 97.44 83 THR A C 1
ATOM 546 O O . THR A 1 83 ? -9.545 6.359 -6.784 1.00 97.44 83 THR A O 1
ATOM 549 N N . GLY A 1 84 ? -8.310 4.868 -5.633 1.00 95.69 84 GLY A N 1
ATOM 550 C CA . GLY A 1 84 ? -9.320 4.501 -4.648 1.00 95.69 84 GLY A CA 1
ATOM 551 C C . GLY A 1 84 ? -8.781 4.642 -3.232 1.00 95.69 84 GLY A C 1
ATOM 552 O O . GLY A 1 84 ? -7.606 4.365 -2.977 1.00 95.69 84 GLY A O 1
ATOM 553 N N . LEU A 1 85 ? -9.656 5.059 -2.322 1.00 96.00 85 LEU A N 1
ATOM 554 C CA . LEU A 1 85 ? -9.374 5.171 -0.899 1.00 96.00 85 LEU A CA 1
ATOM 555 C C . LEU A 1 85 ? -10.348 4.306 -0.109 1.00 96.00 85 LEU A C 1
ATOM 557 O O . LEU A 1 85 ? -11.534 4.259 -0.432 1.00 96.00 85 LEU A O 1
ATOM 561 N N . SER A 1 86 ? -9.856 3.735 0.983 1.00 92.38 86 SER A N 1
ATOM 562 C CA . SER A 1 86 ? -10.673 3.046 1.976 1.00 92.38 86 SER A CA 1
ATOM 563 C C . SER A 1 86 ? -10.422 3.640 3.357 1.00 92.38 86 SER A C 1
ATOM 565 O O . SER A 1 86 ? -9.328 4.116 3.668 1.00 92.38 86 SER A O 1
ATOM 567 N N . VAL A 1 87 ? -11.456 3.658 4.197 1.00 89.88 87 VAL A N 1
ATOM 568 C CA . VAL A 1 87 ? -11.313 4.087 5.591 1.00 89.88 87 VAL A CA 1
ATOM 569 C C . VAL A 1 87 ? -10.554 3.018 6.370 1.00 89.88 87 VAL A C 1
ATOM 571 O O . VAL A 1 87 ? -10.891 1.836 6.309 1.00 89.88 87 VAL A O 1
ATOM 574 N N . ASN A 1 88 ? -9.530 3.421 7.118 1.00 88.19 88 ASN A N 1
ATOM 575 C CA . ASN A 1 88 ? -8.847 2.486 7.999 1.00 88.19 88 ASN A CA 1
ATOM 576 C C . ASN A 1 88 ? -9.734 2.137 9.197 1.00 88.19 88 ASN A C 1
ATOM 578 O O . ASN A 1 88 ? -10.328 3.041 9.795 1.00 88.19 88 ASN A O 1
ATOM 582 N N . PRO A 1 89 ? -9.779 0.859 9.613 1.00 84.69 89 PRO A N 1
ATOM 583 C CA . PRO A 1 89 ? -10.500 0.487 10.816 1.00 84.69 89 PRO A CA 1
ATOM 584 C C . PRO A 1 89 ? -9.892 1.186 12.048 1.00 84.69 89 PRO A C 1
ATOM 586 O O . PRO A 1 89 ? -8.683 1.464 12.075 1.00 84.69 89 PRO A O 1
ATOM 589 N N . PRO A 1 90 ? -10.701 1.457 13.087 1.00 85.31 90 PRO A N 1
ATOM 590 C CA . PRO A 1 90 ? -10.208 2.023 14.335 1.00 85.31 90 PRO A CA 1
ATOM 591 C C . PRO A 1 90 ? -9.100 1.172 14.964 1.00 85.31 90 PRO A C 1
ATOM 593 O O . PRO A 1 90 ? -9.093 -0.055 14.872 1.00 85.31 90 PRO A O 1
ATOM 596 N N . THR A 1 91 ? -8.167 1.834 15.644 1.00 84.62 91 THR A N 1
ATOM 597 C CA . THR A 1 91 ? -7.059 1.195 16.374 1.00 84.62 91 THR A CA 1
ATOM 598 C C . THR A 1 91 ? -7.267 1.271 17.887 1.00 84.62 91 THR A C 1
ATOM 600 O O . THR A 1 91 ? -8.097 2.042 18.363 1.00 84.62 91 THR A O 1
ATOM 603 N N . LEU A 1 92 ? -6.468 0.537 18.672 1.00 81.88 92 LEU A N 1
ATOM 604 C CA . LEU A 1 92 ? -6.545 0.573 20.143 1.00 81.88 92 LEU A CA 1
ATOM 605 C C . LEU A 1 92 ? -6.339 1.971 20.739 1.00 81.88 92 LEU A C 1
ATOM 607 O O . LEU A 1 92 ? -6.906 2.282 21.777 1.00 81.88 92 LEU A O 1
ATOM 611 N N . GLN A 1 93 ? -5.580 2.839 20.066 1.00 82.75 93 GLN A N 1
ATOM 612 C CA . GLN A 1 93 ? -5.393 4.232 20.496 1.00 82.75 93 GLN A CA 1
ATOM 613 C C . GLN A 1 93 ? -6.672 5.073 20.378 1.00 82.75 93 GLN A C 1
ATOM 615 O O . GLN A 1 93 ? -6.770 6.133 20.984 1.00 82.75 93 GLN A O 1
ATOM 620 N N . GLN A 1 94 ? -7.634 4.613 19.581 1.00 82.00 94 GLN A N 1
ATOM 621 C CA . GLN A 1 94 ? -8.933 5.250 19.374 1.00 82.00 94 GLN A CA 1
ATOM 622 C C . GLN A 1 94 ? -10.048 4.515 20.131 1.00 82.00 94 GLN A C 1
ATOM 624 O O . GLN A 1 94 ? -11.214 4.878 19.993 1.00 82.00 94 GLN A O 1
ATOM 629 N N . ALA A 1 95 ? -9.716 3.470 20.898 1.00 84.56 95 ALA A N 1
ATOM 630 C CA . ALA A 1 95 ? -10.705 2.692 21.621 1.00 84.56 95 ALA A CA 1
ATOM 631 C C . ALA A 1 95 ? -11.350 3.536 22.726 1.00 84.56 95 ALA A C 1
ATOM 633 O O . ALA A 1 95 ? -10.672 4.198 23.514 1.00 84.56 95 ALA A O 1
ATOM 634 N N . ILE A 1 96 ? -12.674 3.457 22.811 1.00 85.81 96 ILE A N 1
ATOM 635 C CA . ILE A 1 96 ? -13.403 3.888 23.999 1.00 85.81 96 ILE A CA 1
ATOM 636 C C . ILE A 1 96 ? -13.279 2.757 25.018 1.00 85.81 96 ILE A C 1
ATOM 638 O O . ILE A 1 96 ? -13.707 1.633 24.758 1.00 85.81 96 ILE A O 1
ATOM 642 N N . VAL A 1 97 ? -12.671 3.050 26.167 1.00 82.62 97 VAL A N 1
ATOM 643 C CA . VAL A 1 97 ? -12.480 2.074 27.245 1.00 82.62 97 VAL A CA 1
ATOM 644 C C . VAL A 1 97 ? -13.564 2.267 28.296 1.00 82.62 97 VAL A C 1
ATOM 646 O O . VAL A 1 97 ? -13.675 3.334 28.899 1.00 82.62 97 VAL A O 1
ATOM 649 N N . PHE A 1 98 ? -14.336 1.214 28.553 1.00 79.19 98 PHE A N 1
ATOM 650 C CA . PHE A 1 98 ? -15.258 1.173 29.682 1.00 79.19 98 PHE A CA 1
ATOM 651 C C . PHE A 1 98 ? -14.507 0.703 30.930 1.00 79.19 98 PHE A C 1
ATOM 653 O O . PHE A 1 98 ? -14.059 -0.438 31.004 1.00 79.19 98 PHE A O 1
ATOM 660 N N . VAL A 1 99 ? -14.349 1.588 31.914 1.00 79.31 99 VAL A N 1
ATOM 661 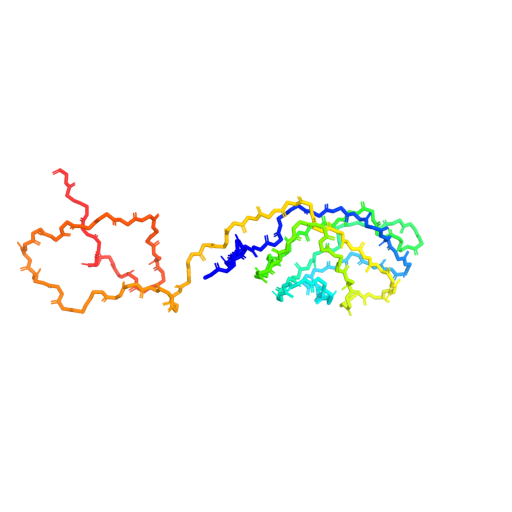C CA . VAL A 1 99 ? -13.644 1.285 33.168 1.00 79.31 99 VAL A CA 1
ATOM 662 C C . VAL A 1 99 ? -14.666 0.959 34.253 1.00 79.31 99 VAL A C 1
ATOM 664 O O . VAL A 1 99 ? -15.496 1.803 34.578 1.00 79.31 99 VAL A O 1
ATOM 667 N N . ALA A 1 100 ? -14.583 -0.250 34.818 1.00 78.50 100 ALA A N 1
ATOM 668 C CA . ALA A 1 100 ? -15.463 -0.743 35.883 1.00 78.50 100 ALA A CA 1
ATOM 669 C C . ALA A 1 100 ? -16.974 -0.538 35.607 1.00 78.50 100 ALA A C 1
ATOM 671 O O . ALA A 1 100 ? -17.669 0.051 36.442 1.00 78.50 100 ALA A O 1
ATOM 672 N N . PRO A 1 101 ? -17.505 -1.005 34.454 1.00 77.75 101 PRO A N 1
ATOM 673 C CA . PRO A 1 101 ? -18.943 -0.949 34.219 1.00 77.75 101 PRO A CA 1
ATOM 674 C C . PRO A 1 101 ? -19.693 -1.729 35.323 1.00 77.75 101 PRO A C 1
ATOM 676 O O . PRO A 1 101 ? -19.185 -2.761 35.781 1.00 77.75 101 PRO A O 1
ATOM 679 N N . PRO A 1 102 ? -20.876 -1.263 35.777 1.00 78.06 102 PRO A N 1
ATOM 680 C CA . PRO A 1 102 ? -21.676 -1.970 36.775 1.00 78.06 102 PRO A CA 1
ATOM 681 C C . PRO A 1 102 ? -21.916 -3.429 36.370 1.00 78.06 102 PRO A C 1
ATOM 683 O O . PRO A 1 102 ? -22.371 -3.703 35.261 1.00 78.06 102 PRO A O 1
ATOM 686 N N . GLN A 1 103 ? -21.598 -4.370 37.260 1.00 74.88 103 GLN A N 1
ATOM 687 C CA . GLN A 1 103 ? -21.761 -5.799 36.987 1.00 74.88 103 GLN A CA 1
ATOM 688 C C . GLN A 1 103 ? -23.177 -6.270 37.333 1.00 74.88 103 GLN A C 1
ATOM 690 O O . GLN A 1 103 ? -23.730 -5.880 38.359 1.00 74.88 103 GLN A O 1
ATOM 695 N N . GLY A 1 104 ? -23.733 -7.149 36.495 1.00 74.88 104 GLY A N 1
ATOM 696 C CA . GLY A 1 104 ? -25.056 -7.751 36.703 1.00 74.88 104 GLY A CA 1
ATOM 697 C C . GLY A 1 104 ? -26.236 -6.937 36.160 1.00 74.88 104 GLY A C 1
ATOM 698 O O . GLY A 1 104 ? -27.362 -7.419 36.217 1.00 74.88 104 GLY A O 1
ATOM 699 N N . GLU A 1 105 ? -25.979 -5.758 35.593 1.00 76.81 105 GLU A N 1
ATOM 700 C CA . GLU A 1 105 ? -26.958 -4.932 34.882 1.00 76.81 105 GLU A CA 1
ATOM 701 C C . GLU A 1 105 ? -26.656 -4.927 33.377 1.00 76.81 105 GLU A C 1
ATOM 703 O O . GLU A 1 105 ? -25.510 -5.090 32.952 1.00 76.81 105 GLU A O 1
ATOM 708 N N . TRP A 1 106 ? -27.682 -4.726 32.550 1.00 76.00 106 TRP A N 1
ATOM 709 C CA . TRP A 1 106 ? -27.493 -4.568 31.107 1.00 76.00 106 TRP A CA 1
ATOM 710 C C . TRP A 1 106 ? -26.940 -3.170 30.803 1.00 76.00 106 TRP A C 1
ATOM 712 O O . TRP A 1 106 ? -27.559 -2.169 31.162 1.00 76.00 106 TRP A O 1
ATOM 722 N N . PHE A 1 107 ? -25.807 -3.092 30.098 1.00 76.50 107 PHE A N 1
ATOM 723 C CA . PHE A 1 107 ? -25.211 -1.832 29.639 1.00 76.50 107 PHE A CA 1
ATOM 724 C C . PHE A 1 107 ? -25.318 -1.715 28.108 1.00 76.50 107 PHE A C 1
ATOM 726 O O . PHE A 1 107 ? -24.427 -2.178 27.392 1.00 76.50 107 PHE A O 1
ATOM 733 N N . PRO A 1 108 ? -26.428 -1.171 27.569 1.00 79.12 108 PRO A N 1
ATOM 734 C CA . PRO A 1 108 ? -26.641 -1.121 26.130 1.00 79.12 108 PRO A CA 1
ATOM 735 C C . PRO A 1 108 ? -25.756 -0.050 25.486 1.00 79.12 108 PRO A C 1
ATOM 737 O O . PRO A 1 108 ? -25.900 1.142 25.754 1.00 79.12 108 PRO A O 1
ATOM 740 N N . VAL A 1 109 ? -24.871 -0.481 24.590 1.00 82.06 109 VAL A N 1
ATOM 741 C CA . VAL A 1 109 ? -24.061 0.396 23.739 1.00 82.06 109 VAL A CA 1
ATOM 742 C C . VAL A 1 109 ? -24.146 -0.122 22.310 1.00 82.06 109 VAL A C 1
ATOM 744 O O . VAL A 1 109 ? -23.984 -1.316 22.067 1.00 82.06 109 VAL A O 1
ATOM 747 N N . VAL A 1 110 ? -24.393 0.780 21.362 1.00 84.44 110 VAL A N 1
ATOM 748 C CA . VAL A 1 110 ? -24.249 0.487 19.934 1.00 84.44 110 VAL A CA 1
ATOM 749 C C . VAL A 1 110 ? -22.864 0.950 19.514 1.00 84.44 110 VAL A C 1
ATOM 751 O O . VAL A 1 110 ? -22.495 2.100 19.748 1.00 84.44 110 VAL A O 1
ATOM 754 N N . VAL A 1 111 ? -22.096 0.045 18.921 1.00 84.69 111 VAL A N 1
ATOM 755 C CA . VAL A 1 111 ? -20.764 0.330 18.393 1.00 84.69 111 VAL A CA 1
ATOM 756 C C . VAL A 1 111 ? -20.683 -0.153 16.957 1.00 84.69 111 VAL A C 1
ATOM 758 O O . VAL A 1 111 ? -21.208 -1.216 16.630 1.00 84.69 111 VAL A O 1
ATOM 761 N N . ASP A 1 112 ? -19.988 0.609 16.120 1.00 83.69 112 ASP A N 1
ATOM 762 C CA . ASP A 1 112 ? -19.686 0.187 14.751 1.00 83.69 112 ASP A CA 1
ATOM 763 C C . ASP A 1 112 ? -18.535 -0.830 14.720 1.00 83.69 112 ASP A C 1
ATOM 765 O O . ASP A 1 112 ? -18.504 -1.721 13.875 1.00 83.69 112 ASP A O 1
ATOM 769 N N . TYR A 1 113 ? -17.593 -0.725 15.666 1.00 84.12 113 TYR A N 1
ATOM 770 C CA . TYR A 1 113 ? -16.409 -1.580 15.739 1.00 84.12 113 TYR A CA 1
ATOM 771 C C . TYR A 1 113 ? -16.157 -2.069 17.165 1.00 84.12 113 TYR A C 1
ATOM 773 O O . TYR A 1 113 ? -16.145 -1.288 18.115 1.00 84.12 113 TYR A O 1
ATOM 781 N N . VAL A 1 114 ? -15.876 -3.367 17.290 1.00 84.00 114 VAL A N 1
ATOM 782 C CA . VAL A 1 114 ? -15.358 -3.998 18.510 1.00 84.00 114 VAL A CA 1
ATOM 783 C C . VAL A 1 114 ? -13.944 -4.493 18.215 1.00 84.00 114 VAL A C 1
ATOM 785 O O . VAL A 1 114 ? -13.746 -5.288 17.297 1.00 84.00 114 VAL A O 1
ATOM 788 N N . LEU A 1 115 ? -12.950 -4.025 18.974 1.00 80.38 115 LEU A N 1
ATOM 789 C CA . LEU A 1 115 ? -11.565 -4.483 18.843 1.00 80.38 115 LEU A CA 1
ATOM 790 C C . LEU A 1 115 ? -11.338 -5.692 19.760 1.00 80.38 115 LEU A C 1
ATOM 792 O O . LEU A 1 115 ? -11.503 -5.582 20.971 1.00 80.38 115 LEU A O 1
ATOM 796 N N . LEU A 1 116 ? -10.936 -6.827 19.180 1.00 72.19 116 LEU A N 1
ATOM 797 C CA . LEU A 1 116 ? -10.721 -8.099 19.895 1.00 72.19 116 LEU A CA 1
ATOM 798 C C . LEU A 1 116 ? -9.400 -8.148 20.683 1.00 72.19 116 LEU A C 1
ATOM 800 O O . LEU A 1 116 ? -9.208 -8.996 21.552 1.00 72.19 116 LEU A O 1
ATOM 804 N N . THR A 1 117 ? -8.456 -7.255 20.390 1.00 66.25 117 THR A N 1
ATOM 805 C CA . THR A 1 117 ? -7.206 -7.134 21.142 1.00 66.25 117 THR A CA 1
ATOM 806 C C . THR A 1 117 ? -7.473 -6.412 22.464 1.00 66.25 117 THR A C 1
ATOM 808 O O . THR A 1 117 ? -7.553 -5.193 22.513 1.00 66.25 117 THR A O 1
ATOM 811 N N . GLY A 1 118 ? -7.618 -7.168 23.553 1.00 60.94 118 GLY A N 1
ATOM 812 C CA . GLY A 1 118 ? -7.827 -6.620 24.901 1.00 60.94 118 GLY A CA 1
ATOM 813 C C . GLY A 1 118 ? -9.253 -6.746 25.439 1.00 60.94 118 GLY A C 1
ATOM 814 O O . GLY A 1 118 ? -9.468 -6.420 26.600 1.00 60.94 118 GLY A O 1
ATOM 815 N N . THR A 1 119 ? -10.196 -7.268 24.651 1.00 62.22 119 THR A N 1
ATOM 816 C CA . THR A 1 119 ? -11.460 -7.805 25.173 1.00 62.22 119 THR A CA 1
ATOM 817 C C . THR A 1 119 ? -11.237 -9.258 25.578 1.00 62.22 119 THR A C 1
ATOM 819 O O . THR A 1 119 ? -10.918 -10.120 24.761 1.00 62.22 119 THR A O 1
ATOM 822 N N . THR A 1 120 ? -11.371 -9.543 26.865 1.00 63.00 120 THR A N 1
ATOM 823 C CA . THR A 1 120 ? -11.450 -10.911 27.376 1.00 63.00 120 THR A CA 1
ATOM 824 C C . THR A 1 120 ? -12.891 -11.414 27.266 1.00 63.00 120 THR A C 1
ATOM 826 O O . THR A 1 120 ? -13.830 -10.631 27.161 1.00 63.00 120 THR A O 1
ATOM 829 N N . VAL A 1 121 ? -13.103 -12.733 27.278 1.00 55.34 121 VAL A N 1
ATOM 830 C CA . VAL A 1 121 ? -14.441 -13.351 27.120 1.00 55.34 121 VAL A CA 1
ATOM 831 C C . VAL A 1 121 ? -15.422 -12.924 28.232 1.00 55.34 121 VAL A C 1
ATOM 833 O O . VAL A 1 121 ? -16.629 -13.077 28.089 1.00 55.34 121 VAL A O 1
ATOM 836 N N . THR A 1 122 ? -14.920 -12.351 29.330 1.00 64.06 122 THR A N 1
ATOM 837 C CA . THR A 1 122 ? -15.727 -11.733 30.394 1.00 64.06 122 THR A CA 1
ATOM 838 C C . THR A 1 122 ? -16.259 -10.340 30.050 1.00 64.06 122 THR A C 1
ATOM 840 O O . THR A 1 122 ? -17.202 -9.892 30.694 1.00 64.06 122 THR A O 1
ATOM 843 N N . ASP A 1 123 ? -15.700 -9.673 29.039 1.00 63.72 123 ASP A N 1
ATOM 844 C CA . ASP A 1 123 ? -16.038 -8.292 28.673 1.00 63.72 123 ASP A CA 1
ATOM 845 C C . ASP A 1 123 ? -17.185 -8.209 27.647 1.00 63.72 123 ASP A C 1
ATOM 847 O O . ASP A 1 123 ? -17.767 -7.142 27.460 1.00 63.72 123 ASP A O 1
ATOM 851 N N . LEU A 1 124 ? -17.537 -9.328 26.993 1.00 70.00 124 LEU A N 1
ATOM 852 C CA . LEU A 1 124 ? -18.611 -9.413 25.996 1.00 70.00 124 LEU A CA 1
ATOM 853 C C . LEU A 1 124 ? -19.576 -10.559 26.329 1.00 70.00 124 LEU A C 1
ATOM 855 O O . LEU A 1 124 ? -19.292 -11.726 26.063 1.00 70.00 124 LEU A O 1
ATOM 859 N N . ILE A 1 125 ? -20.748 -10.222 26.870 1.00 66.62 125 ILE A N 1
ATOM 860 C CA . ILE A 1 125 ? -21.835 -11.180 27.111 1.00 66.62 125 ILE A CA 1
ATOM 861 C C . ILE A 1 125 ? -22.914 -10.977 26.043 1.00 66.62 125 ILE A C 1
ATOM 863 O O . ILE A 1 125 ? -23.590 -9.950 26.023 1.00 66.62 125 ILE A O 1
ATOM 867 N N . ALA A 1 126 ? -23.102 -11.965 25.164 1.00 62.41 126 ALA A N 1
ATOM 868 C CA . ALA A 1 126 ? -24.247 -11.997 24.258 1.00 62.41 126 ALA A CA 1
ATOM 869 C C . ALA A 1 126 ? -25.472 -12.555 25.000 1.00 62.41 126 ALA A C 1
ATOM 871 O O . ALA A 1 126 ? -25.528 -13.738 25.339 1.00 62.41 126 ALA A O 1
ATOM 872 N N . GLY A 1 127 ? -26.450 -11.692 25.268 1.00 61.88 127 GLY A N 1
ATOM 873 C CA . GLY A 1 127 ? -27.777 -12.104 25.715 1.00 61.88 127 GLY A CA 1
ATOM 874 C C . GLY A 1 127 ? -28.555 -12.775 24.589 1.00 61.88 127 GLY A C 1
ATOM 875 O O . GLY A 1 127 ? -28.570 -12.252 23.478 1.00 61.88 127 GLY A O 1
ATOM 876 N N . LYS A 1 128 ? -29.195 -13.912 24.869 1.00 51.59 128 LYS A N 1
ATOM 877 C CA . LYS A 1 128 ? -30.201 -14.511 23.979 1.00 51.59 128 LYS A CA 1
ATOM 878 C C . LYS A 1 128 ? -31.585 -13.925 24.238 1.00 51.59 128 LYS A C 1
ATOM 880 O O . LYS A 1 128 ? -31.882 -13.668 25.429 1.00 51.59 128 LYS A O 1
#

Secondary structure (DSSP, 8-state):
--TTTTEEEEEEEEEE--BS---EEEEEEEESS-EEEEEEEEEE-TT--EEEEEEEEEEES--TT-EEEE-SSSSB--EEEEEEEEEPPP-GGGPPP--SPPTTS------S----TT--TTT-----

pLDDT: mean 88.32, std 12.69, range [47.53, 98.62]

Radius of gyration: 20.17 Å; chains: 1; bounding box: 46×32×55 Å

Foldseek 3Di:
DPPFFQKFFFDKDWPWQFFPWDFDFQFAKDWFPFHDWGKTQHDADPGNRGDDMGTPDRGGDGDQQIKIFGDRTRGGDTIMGRHDIDGDDDDPVRDDDDDCDDPPDDDDDDDPDDDPVPDDPVNDDDDD

Organism: NCBI:txid412755